Protein AF-A0A534FF48-F1 (afdb_monomer_lite)

Sequence (48 aa):
MGKRAAAAAAAALLDDGMTVGLGTGTTIAHFLPALAERALSLRCVATS

Secondary structure (DSSP, 8-state):
--HHHHHHHHHHT--TT-EEEE--STTHHHHHHHHHTTT---EEEE--

Foldseek 3Di:
DDLLVVLLVVLVPDAAPEEEEDEDDPSVVNNVVSNVVVVHHYHYDYPD

Radius of gyration: 10.25 Å; chains: 1; bounding box: 28×18×22 Å

pLDDT: mean 95.17, std 5.28, range [61.31, 97.94]

Structure (mmCIF, N/CA/C/O backbone):
data_AF-A0A534FF48-F1
#
_entry.id   AF-A0A534FF48-F1
#
loop_
_atom_site.group_PDB
_atom_site.id
_atom_site.type_symbol
_atom_site.label_atom_id
_atom_site.label_alt_id
_atom_site.label_comp_id
_atom_site.label_asym_id
_atom_site.label_entity_id
_atom_site.label_seq_id
_atom_site.pdbx_PDB_ins_code
_atom_site.Cartn_x
_atom_site.Cartn_y
_atom_site.Cartn_z
_atom_site.occupancy
_atom_site.B_iso_or_equiv
_atom_site.auth_seq_id
_atom_site.auth_comp_id
_atom_site.auth_asym_id
_atom_site.auth_atom_id
_atom_site.pdbx_PDB_model_num
ATOM 1 N N . MET A 1 1 ? 16.956 -5.789 -4.606 1.00 61.31 1 MET A N 1
ATOM 2 C CA . MET A 1 1 ? 15.608 -5.300 -4.984 1.00 61.31 1 MET A CA 1
ATOM 3 C C . MET A 1 1 ? 15.558 -3.792 -4.731 1.00 61.31 1 MET A C 1
ATOM 5 O O . MET A 1 1 ? 15.992 -3.374 -3.667 1.00 61.31 1 MET A O 1
ATOM 9 N N . GLY A 1 2 ? 15.158 -2.966 -5.706 1.00 91.94 2 GLY A N 1
ATOM 10 C CA . GLY A 1 2 ? 15.173 -1.494 -5.585 1.00 91.94 2 GLY A CA 1
ATOM 11 C C . GLY A 1 2 ? 13.845 -0.902 -5.095 1.00 91.94 2 GLY A C 1
ATOM 12 O O . GLY A 1 2 ? 12.825 -1.587 -5.114 1.00 91.94 2 GLY A O 1
ATOM 13 N N . LYS A 1 3 ? 13.836 0.388 -4.720 1.00 94.12 3 LYS A N 1
ATOM 14 C CA . LYS A 1 3 ? 12.644 1.085 -4.181 1.00 94.12 3 LYS A CA 1
ATOM 15 C C . LYS A 1 3 ? 11.410 0.969 -5.086 1.00 94.12 3 LYS A C 1
ATOM 17 O O . LYS A 1 3 ? 10.320 0.723 -4.589 1.00 94.12 3 LYS A O 1
ATOM 22 N N . ARG A 1 4 ? 11.585 1.071 -6.411 1.00 96.06 4 ARG A N 1
ATOM 23 C CA . ARG A 1 4 ? 10.498 0.887 -7.393 1.00 96.06 4 ARG A CA 1
ATOM 24 C C . ARG A 1 4 ? 9.912 -0.526 -7.378 1.00 96.06 4 ARG A C 1
ATOM 26 O O . ARG A 1 4 ? 8.700 -0.676 -7.362 1.00 96.06 4 ARG A O 1
ATOM 33 N N . ALA A 1 5 ? 10.765 -1.552 -7.350 1.00 96.44 5 ALA A N 1
ATOM 34 C CA . ALA A 1 5 ? 10.316 -2.944 -7.331 1.00 96.44 5 ALA A CA 1
ATOM 35 C C . ALA A 1 5 ? 9.574 -3.277 -6.029 1.00 96.44 5 ALA A C 1
ATOM 37 O O . ALA A 1 5 ? 8.546 -3.942 -6.064 1.00 96.44 5 ALA A O 1
ATOM 38 N N . ALA A 1 6 ? 10.067 -2.774 -4.893 1.00 96.31 6 ALA A N 1
ATOM 39 C CA . ALA A 1 6 ? 9.386 -2.922 -3.609 1.00 96.31 6 ALA A CA 1
ATOM 40 C C . ALA A 1 6 ? 8.014 -2.228 -3.610 1.00 96.31 6 ALA A C 1
ATOM 42 O O . ALA A 1 6 ? 7.031 -2.818 -3.177 1.00 96.31 6 ALA A O 1
ATOM 43 N N . ALA A 1 7 ? 7.936 -1.007 -4.146 1.00 96.38 7 ALA A N 1
ATOM 44 C CA . ALA A 1 7 ? 6.685 -0.266 -4.273 1.00 96.38 7 ALA A CA 1
ATOM 45 C C . ALA A 1 7 ? 5.656 -0.986 -5.163 1.00 96.38 7 ALA A C 1
ATOM 47 O O . ALA A 1 7 ? 4.504 -1.115 -4.766 1.00 96.38 7 ALA A O 1
ATOM 48 N N . ALA A 1 8 ? 6.071 -1.503 -6.323 1.00 96.88 8 ALA A N 1
ATOM 49 C CA . ALA A 1 8 ? 5.186 -2.250 -7.217 1.00 96.88 8 ALA A CA 1
ATOM 50 C C . ALA A 1 8 ? 4.677 -3.549 -6.570 1.00 96.88 8 ALA A C 1
ATOM 52 O O . ALA A 1 8 ? 3.485 -3.837 -6.621 1.00 96.88 8 ALA A O 1
ATOM 53 N N . ALA A 1 9 ? 5.563 -4.299 -5.906 1.00 97.06 9 ALA A N 1
ATOM 54 C CA . ALA A 1 9 ? 5.180 -5.511 -5.188 1.00 97.06 9 ALA A CA 1
ATOM 55 C C . ALA A 1 9 ? 4.189 -5.209 -4.054 1.00 97.06 9 ALA A C 1
ATOM 57 O O . ALA A 1 9 ? 3.187 -5.900 -3.926 1.00 97.06 9 ALA A O 1
ATOM 58 N N . ALA A 1 10 ? 4.425 -4.151 -3.273 1.00 96.19 10 ALA A N 1
ATOM 59 C CA . ALA A 1 10 ? 3.500 -3.728 -2.224 1.00 96.19 10 ALA A CA 1
ATOM 60 C C . ALA A 1 10 ? 2.140 -3.304 -2.796 1.00 96.19 10 ALA A C 1
ATOM 62 O O . ALA A 1 10 ? 1.104 -3.692 -2.264 1.00 96.19 10 ALA A O 1
ATOM 63 N N . ALA A 1 11 ? 2.132 -2.540 -3.893 1.00 96.88 11 ALA A N 1
ATOM 64 C CA . ALA A 1 11 ? 0.898 -2.115 -4.542 1.00 96.88 11 ALA A CA 1
ATOM 65 C C . ALA A 1 11 ? 0.096 -3.313 -5.055 1.00 96.88 11 ALA A C 1
ATOM 67 O O . ALA A 1 11 ? -1.120 -3.280 -4.950 1.00 96.88 11 ALA A O 1
ATOM 68 N N . ALA A 1 12 ? 0.741 -4.376 -5.542 1.00 97.12 12 ALA A N 1
ATOM 69 C CA . ALA A 1 12 ? 0.071 -5.581 -6.036 1.00 97.12 12 ALA A CA 1
ATOM 70 C C . ALA A 1 12 ? -0.625 -6.420 -4.945 1.00 97.12 12 ALA A C 1
ATOM 72 O O . ALA A 1 12 ? -1.448 -7.263 -5.280 1.00 97.12 12 ALA A O 1
ATOM 73 N N . LEU A 1 13 ? -0.312 -6.199 -3.663 1.00 97.19 13 LEU A N 1
ATOM 74 C CA . LEU A 1 13 ? -0.872 -6.962 -2.539 1.00 97.19 13 LEU A CA 1
ATOM 75 C C . LEU A 1 13 ? -2.167 -6.374 -1.963 1.00 97.19 13 LEU A C 1
ATOM 77 O O . LEU A 1 13 ? -2.764 -6.988 -1.086 1.00 97.19 13 LEU A O 1
ATOM 81 N N . LEU A 1 14 ? -2.559 -5.168 -2.377 1.00 97.12 14 LEU A N 1
ATOM 82 C CA . LEU A 1 14 ? -3.762 -4.519 -1.851 1.00 97.12 14 LEU A CA 1
ATOM 83 C C . LEU A 1 14 ? -5.016 -4.986 -2.591 1.00 97.12 14 LEU A C 1
ATOM 85 O O . LEU A 1 14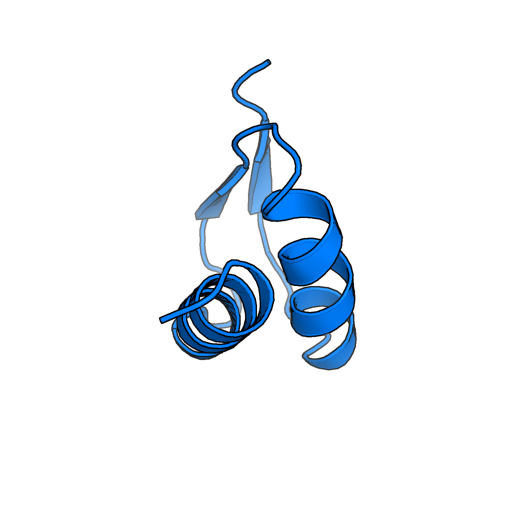 ? -4.944 -5.297 -3.773 1.00 97.12 14 LEU A O 1
ATOM 89 N N . ASP A 1 15 ? -6.169 -4.917 -1.947 1.00 97.75 15 ASP A N 1
ATOM 90 C CA . ASP A 1 15 ? -7.473 -5.166 -2.560 1.00 97.75 15 ASP A CA 1
ATOM 91 C C . ASP A 1 15 ? -8.462 -4.060 -2.181 1.00 97.75 15 ASP A C 1
ATOM 93 O O . ASP A 1 15 ? -8.217 -3.270 -1.262 1.00 97.75 15 ASP A O 1
ATOM 97 N N . ASP A 1 16 ? -9.581 -3.991 -2.903 1.00 97.75 16 ASP A N 1
ATOM 98 C CA . ASP A 1 16 ? -10.646 -3.029 -2.625 1.00 97.75 16 ASP A CA 1
ATOM 99 C C . ASP A 1 16 ? -11.184 -3.164 -1.195 1.00 97.75 16 ASP A C 1
ATOM 101 O O . ASP A 1 16 ? -11.352 -4.255 -0.649 1.00 97.75 16 ASP A O 1
ATOM 105 N N . GLY A 1 17 ? -11.477 -2.022 -0.580 1.00 97.56 17 GLY A N 1
ATOM 106 C CA . GLY A 1 17 ? -12.019 -1.926 0.772 1.00 97.56 17 GLY A CA 1
ATOM 107 C C . GLY A 1 17 ? -10.981 -2.051 1.889 1.00 97.56 17 GLY A C 1
ATOM 108 O O . GLY A 1 17 ? -11.338 -1.903 3.061 1.00 97.56 17 GLY A O 1
ATOM 109 N N . MET A 1 18 ? -9.701 -2.285 1.579 1.00 97.94 18 MET A N 1
ATOM 110 C CA . MET A 1 18 ? -8.662 -2.366 2.607 1.00 97.94 18 MET A CA 1
ATOM 111 C C . MET A 1 18 ? -8.410 -1.017 3.300 1.00 97.94 18 MET A C 1
ATOM 113 O O . MET A 1 18 ? -8.480 0.062 2.703 1.00 97.94 18 MET A O 1
ATOM 117 N N . THR A 1 19 ? -8.050 -1.095 4.586 1.00 97.81 19 THR A N 1
ATOM 118 C CA . THR A 1 19 ? -7.468 0.032 5.327 1.00 97.81 19 THR A CA 1
ATOM 119 C C . THR A 1 19 ? -5.951 -0.110 5.355 1.00 97.81 19 THR A C 1
ATOM 121 O O . THR A 1 19 ? -5.434 -1.128 5.811 1.00 97.81 19 THR A O 1
ATOM 124 N N . VAL A 1 20 ? -5.238 0.903 4.868 1.00 96.38 20 VAL A N 1
ATOM 125 C CA . VAL A 1 20 ? -3.793 0.849 4.620 1.00 96.38 20 VAL A CA 1
ATOM 126 C C . VAL A 1 20 ? -3.084 1.974 5.371 1.00 96.38 20 VAL A C 1
ATOM 128 O O . VAL A 1 20 ? -3.471 3.140 5.290 1.00 96.38 20 VAL A O 1
ATOM 131 N N . GLY A 1 21 ? -2.017 1.635 6.094 1.00 96.38 21 GLY A N 1
ATOM 132 C CA . GLY A 1 21 ? -1.106 2.633 6.654 1.00 96.38 21 GLY A CA 1
ATOM 133 C C . GLY A 1 21 ? -0.207 3.218 5.563 1.00 96.38 21 GLY A C 1
ATOM 134 O O . GLY A 1 21 ? 0.446 2.472 4.834 1.00 96.38 21 GLY A O 1
ATOM 135 N N . LEU A 1 22 ? -0.149 4.544 5.458 1.00 95.81 22 LEU A N 1
ATOM 136 C CA . LEU A 1 22 ? 0.734 5.263 4.543 1.00 95.81 22 LEU A CA 1
ATOM 137 C C . LEU A 1 22 ? 1.908 5.864 5.313 1.00 95.81 22 LEU A C 1
ATOM 139 O O . LEU A 1 22 ? 1.773 6.876 6.00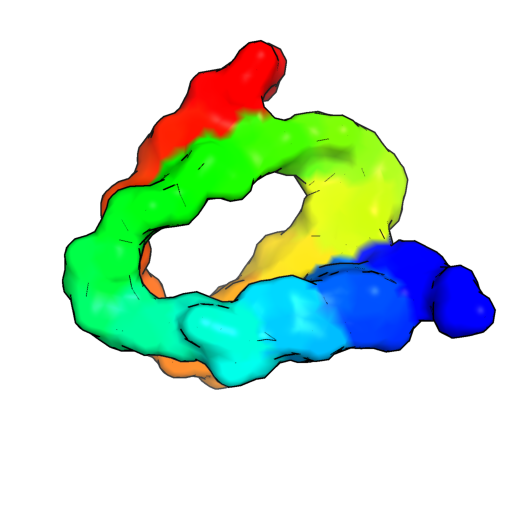2 1.00 95.81 22 LEU A O 1
ATOM 143 N N . GLY A 1 23 ? 3.065 5.224 5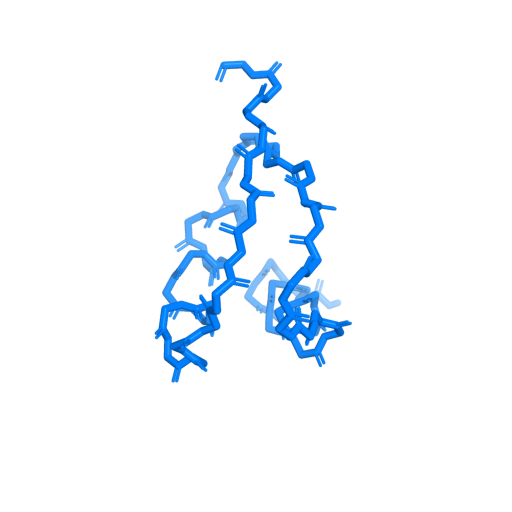.162 1.00 94.00 23 GLY A N 1
ATOM 144 C CA . GLY A 1 23 ? 4.341 5.777 5.599 1.00 94.00 23 GLY A CA 1
ATOM 145 C C . GLY A 1 23 ? 4.864 6.865 4.661 1.00 94.00 23 GLY A C 1
ATOM 146 O O . GLY A 1 23 ? 4.407 7.009 3.527 1.00 94.00 23 GLY A O 1
ATOM 147 N N . THR A 1 24 ? 5.897 7.576 5.109 1.00 94.06 24 THR A N 1
ATOM 148 C CA . THR A 1 24 ? 6.592 8.602 4.315 1.00 94.06 24 THR A CA 1
ATOM 149 C C . THR A 1 24 ? 7.984 8.143 3.900 1.00 94.06 24 THR A C 1
ATOM 151 O O . THR A 1 24 ? 8.619 7.313 4.549 1.00 94.06 24 THR A O 1
ATOM 154 N N . GLY A 1 25 ? 8.477 8.694 2.790 1.00 94.19 25 GLY A N 1
ATOM 155 C CA . GLY A 1 25 ? 9.847 8.518 2.323 1.00 94.19 25 GLY A CA 1
ATOM 156 C C . GLY A 1 25 ? 9.935 8.327 0.814 1.00 94.19 25 GLY A C 1
ATOM 157 O O . GLY A 1 25 ? 8.942 8.167 0.113 1.00 94.19 25 GLY A O 1
ATOM 158 N N . THR A 1 26 ? 11.162 8.299 0.297 1.00 95.62 26 THR A N 1
ATOM 159 C CA . THR A 1 26 ? 11.425 8.197 -1.156 1.00 95.62 26 THR A CA 1
ATOM 160 C C . THR A 1 26 ? 10.832 6.957 -1.840 1.00 95.62 26 THR A C 1
ATOM 162 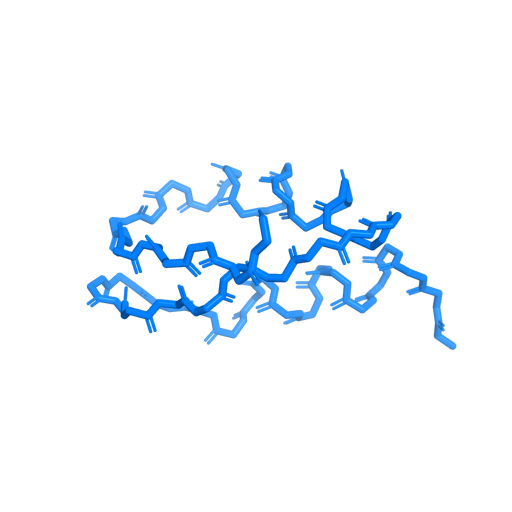O O . THR A 1 26 ? 10.668 6.955 -3.054 1.00 95.62 26 THR A O 1
ATOM 165 N N . THR A 1 27 ? 10.484 5.905 -1.094 1.00 95.62 27 THR A N 1
ATOM 166 C CA . THR A 1 27 ? 9.788 4.734 -1.646 1.00 95.62 27 THR A CA 1
ATOM 167 C C . THR A 1 27 ? 8.310 5.020 -1.915 1.00 95.62 27 THR A C 1
ATOM 169 O O . THR A 1 27 ? 7.785 4.538 -2.918 1.00 95.62 27 THR A O 1
ATOM 172 N N . ILE A 1 28 ? 7.644 5.843 -1.089 1.00 96.19 28 ILE A N 1
ATOM 173 C CA . ILE A 1 28 ? 6.214 6.136 -1.270 1.00 96.19 28 ILE A CA 1
ATOM 174 C C . ILE A 1 28 ? 5.954 6.916 -2.563 1.00 96.19 28 ILE A C 1
ATOM 176 O O . ILE A 1 28 ? 4.938 6.707 -3.217 1.00 96.19 28 ILE A O 1
ATOM 180 N N . ALA A 1 29 ? 6.934 7.710 -3.006 1.00 95.75 29 ALA A N 1
ATOM 181 C CA . ALA A 1 29 ? 6.901 8.403 -4.292 1.00 95.75 29 ALA A CA 1
ATOM 182 C C . ALA A 1 29 ? 6.799 7.446 -5.498 1.00 95.75 29 ALA A C 1
ATOM 184 O O . ALA A 1 29 ? 6.327 7.844 -6.557 1.00 95.75 29 ALA A O 1
ATOM 185 N N . HIS A 1 30 ? 7.231 6.189 -5.351 1.00 96.44 30 HIS A N 1
ATOM 186 C CA . HIS A 1 30 ? 7.049 5.149 -6.369 1.00 96.44 30 HIS A CA 1
ATOM 187 C C . HIS A 1 30 ? 5.785 4.316 -6.146 1.00 96.44 30 HIS A C 1
ATOM 189 O O . HIS A 1 30 ? 5.249 3.759 -7.097 1.00 96.44 30 HIS A O 1
ATOM 195 N N . PHE A 1 31 ? 5.321 4.221 -4.901 1.00 97.19 31 PHE A N 1
ATOM 196 C CA . PHE A 1 31 ? 4.140 3.449 -4.532 1.00 97.19 31 PHE A CA 1
ATOM 197 C C . PHE A 1 31 ? 2.841 4.149 -4.926 1.00 97.19 31 PHE A C 1
ATOM 199 O O . PHE A 1 31 ? 1.969 3.501 -5.489 1.00 97.19 31 PHE A O 1
ATOM 206 N N . LEU A 1 32 ? 2.717 5.460 -4.689 1.00 95.94 32 LEU A N 1
ATOM 207 C CA . LEU A 1 32 ? 1.478 6.191 -4.979 1.00 95.94 32 LEU A CA 1
ATOM 208 C C . LEU A 1 32 ? 1.074 6.138 -6.465 1.00 95.94 32 LEU A C 1
ATOM 210 O O . LEU A 1 32 ? -0.098 5.875 -6.719 1.00 95.94 32 LEU A O 1
ATOM 214 N N . PRO A 1 33 ? 1.986 6.299 -7.448 1.00 96.69 33 PRO A N 1
ATOM 215 C CA . PRO A 1 33 ? 1.631 6.109 -8.855 1.00 96.69 33 PRO A CA 1
ATOM 216 C C . PRO A 1 33 ? 1.186 4.675 -9.168 1.00 96.69 33 PRO A C 1
ATOM 218 O O .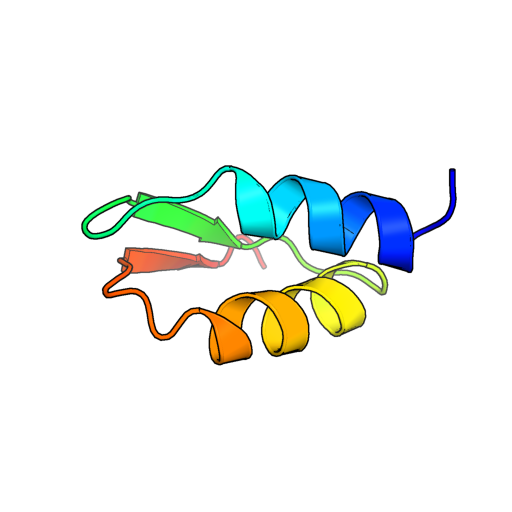 PRO A 1 33 ? 0.131 4.484 -9.762 1.00 96.69 33 PRO A O 1
ATOM 221 N N . ALA A 1 34 ? 1.934 3.670 -8.694 1.00 96.00 34 ALA A N 1
ATOM 222 C CA . ALA A 1 34 ? 1.591 2.260 -8.902 1.00 96.00 34 ALA A CA 1
ATOM 223 C C . ALA A 1 34 ? 0.241 1.887 -8.266 1.00 96.00 34 ALA A C 1
ATOM 225 O O . ALA A 1 34 ? -0.485 1.043 -8.781 1.00 96.00 34 ALA A O 1
ATOM 226 N N . LEU A 1 35 ? -0.109 2.519 -7.145 1.00 95.94 35 LEU A N 1
ATOM 227 C CA . LEU A 1 35 ? -1.406 2.352 -6.506 1.00 95.94 35 LEU A CA 1
ATOM 228 C C . LEU A 1 35 ? -2.525 3.050 -7.288 1.00 95.94 35 LEU A C 1
ATOM 230 O O . LEU A 1 35 ? -3.603 2.481 -7.443 1.00 95.94 35 LEU A O 1
ATOM 234 N N . ALA A 1 36 ? -2.274 4.260 -7.794 1.00 95.06 36 ALA A N 1
ATOM 235 C CA . ALA A 1 36 ? -3.248 5.025 -8.569 1.00 95.06 36 ALA A CA 1
ATOM 236 C C . ALA A 1 36 ? -3.674 4.288 -9.848 1.00 95.06 36 ALA A C 1
ATOM 238 O O . ALA A 1 36 ? -4.854 4.299 -10.191 1.00 95.06 36 ALA A O 1
ATOM 239 N N . GLU A 1 37 ? -2.747 3.582 -10.502 1.00 95.75 37 GLU A N 1
ATOM 240 C CA . GLU A 1 37 ? -3.032 2.737 -11.673 1.00 95.75 37 GLU A CA 1
ATOM 241 C C . GLU A 1 37 ? -4.047 1.619 -11.386 1.00 95.75 37 GLU A C 1
ATOM 243 O O . GLU A 1 37 ? -4.730 1.160 -12.299 1.00 95.75 37 GLU A O 1
ATOM 248 N N . ARG A 1 38 ? -4.183 1.191 -10.125 1.00 95.38 38 ARG A N 1
ATOM 249 C CA . ARG A 1 38 ? -5.109 0.121 -9.730 1.00 95.38 38 ARG A CA 1
ATOM 250 C C . ARG A 1 38 ? -6.529 0.597 -9.447 1.00 95.38 38 ARG A C 1
ATOM 252 O O . ARG A 1 38 ? -7.413 -0.243 -9.341 1.00 95.38 38 ARG A O 1
ATOM 259 N N . ALA A 1 39 ? -6.740 1.909 -9.311 1.00 94.94 39 ALA A N 1
ATOM 260 C CA . ALA A 1 39 ? -8.049 2.523 -9.071 1.00 94.94 39 ALA A CA 1
ATOM 261 C C . ALA A 1 39 ? -8.852 1.898 -7.907 1.00 94.94 39 ALA A C 1
ATOM 263 O O . ALA A 1 39 ? -10.077 1.817 -7.969 1.00 94.94 39 ALA A O 1
ATOM 264 N N . LEU A 1 40 ? -8.160 1.470 -6.844 1.00 96.44 40 LEU A N 1
ATOM 265 C CA . LEU A 1 40 ? -8.803 0.819 -5.707 1.00 96.44 40 LEU A CA 1
ATOM 266 C C . LEU A 1 40 ? -9.554 1.803 -4.803 1.00 96.44 40 LEU A C 1
ATOM 268 O O . LEU A 1 40 ? -9.092 2.918 -4.541 1.00 96.44 40 LEU A O 1
ATOM 272 N N . SER A 1 41 ? -10.660 1.343 -4.226 1.00 97.44 41 SER A N 1
ATOM 273 C CA . SER A 1 41 ? -11.347 2.025 -3.132 1.00 97.44 41 SER A CA 1
ATOM 274 C C . SER A 1 41 ? -10.676 1.686 -1.801 1.00 97.44 41 SER A C 1
ATOM 276 O O . SER A 1 41 ? -10.886 0.610 -1.248 1.00 97.44 41 SER A O 1
ATOM 278 N N . LEU A 1 42 ? -9.849 2.595 -1.279 1.00 96.75 42 LEU A N 1
ATOM 279 C CA . LEU A 1 42 ? -9.061 2.372 -0.062 1.00 96.75 42 LEU A CA 1
AT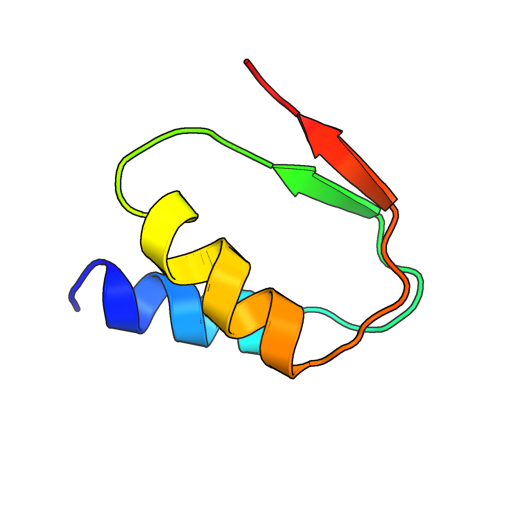OM 280 C C . LEU A 1 42 ? -9.318 3.432 1.003 1.00 96.75 42 LEU A C 1
ATOM 282 O O . LEU A 1 42 ? -9.553 4.605 0.705 1.00 96.75 42 LEU A O 1
ATOM 286 N N . ARG A 1 43 ? -9.170 3.033 2.268 1.00 97.56 43 ARG A N 1
ATOM 287 C CA . ARG A 1 43 ? -9.023 3.971 3.385 1.00 97.56 43 ARG A CA 1
ATOM 288 C C . ARG A 1 43 ? -7.558 4.034 3.792 1.00 97.56 43 ARG A C 1
ATOM 290 O O . ARG A 1 43 ? -7.014 3.063 4.304 1.00 97.56 43 ARG A O 1
ATOM 297 N N . CYS A 1 44 ? -6.933 5.191 3.624 1.00 96.31 44 CYS A N 1
ATOM 298 C CA . CYS A 1 44 ? -5.526 5.368 3.967 1.00 96.31 44 CYS A CA 1
ATOM 299 C C . CYS A 1 44 ? -5.346 6.205 5.238 1.00 96.31 44 CYS A C 1
ATOM 301 O O . CYS A 1 44 ? -6.034 7.209 5.420 1.00 96.31 44 CYS A O 1
ATOM 303 N N . VAL A 1 45 ? -4.400 5.815 6.097 1.00 97.56 45 VAL A N 1
ATOM 304 C CA . VAL A 1 45 ? -4.039 6.553 7.320 1.00 97.56 45 VAL A CA 1
ATOM 305 C C . VAL A 1 45 ? -2.562 6.925 7.267 1.00 97.56 45 VAL A C 1
ATOM 307 O O . VAL A 1 45 ? -1.707 6.043 7.245 1.00 97.56 45 VAL A O 1
ATOM 310 N N . ALA A 1 46 ? -2.261 8.223 7.232 1.00 94.88 46 ALA A N 1
ATOM 311 C CA . ALA A 1 46 ? -0.888 8.722 7.215 1.00 94.88 46 ALA A CA 1
ATOM 312 C C . ALA A 1 46 ? -0.213 8.554 8.584 1.00 94.88 46 ALA A C 1
ATOM 314 O O . ALA A 1 46 ? -0.855 8.726 9.621 1.00 94.88 46 ALA A O 1
ATOM 315 N N . THR A 1 47 ? 1.084 8.242 8.588 1.00 90.75 47 THR A N 1
ATOM 316 C CA . THR A 1 47 ? 1.868 8.086 9.826 1.00 90.75 47 THR A CA 1
ATOM 317 C C . THR A 1 47 ? 2.763 9.286 10.156 1.00 90.75 47 THR A C 1
ATOM 319 O O . THR A 1 47 ? 3.475 9.238 11.156 1.00 90.75 47 THR A O 1
ATOM 322 N N . SER A 1 48 ? 2.786 10.326 9.317 1.00 87.56 48 SER A N 1
ATOM 323 C CA . SER A 1 48 ? 3.602 11.544 9.474 1.00 87.56 48 SER A CA 1
ATOM 324 C C . SER A 1 48 ? 3.082 12.678 8.605 1.00 87.56 48 SER A C 1
ATOM 326 O O . SER A 1 48 ? 2.627 12.329 7.490 1.00 87.56 48 SER A O 1
#